Protein AF-A0A932ED54-F1 (afdb_monomer_lite)

Radius of gyration: 16.84 Å; chains: 1; bounding box: 48×30×51 Å

pLDDT: mean 94.55, std 5.47, range [58.25, 98.69]

Sequence (150 aa):
MELWQGGVIWGVIMYSIGCFLAGVYQSKKKNYLGFSYLFYPLGAFVWADAVIFGLFFTISSLVIYFLKNWNLFWAFYFIFQTIRTFGESIYWFNQQFSTVNRNPGKTQWPYFFFKDEYTVWFVYQIMWQCACIVSTILAIYFSFKWLSGL

Structure (mmCIF, N/CA/C/O backbone):
data_AF-A0A932ED54-F1
#
_entry.id   AF-A0A932ED54-F1
#
loop_
_atom_site.group_PDB
_atom_site.id
_atom_site.type_symbol
_atom_site.label_atom_id
_atom_site.label_alt_id
_atom_site.label_comp_id
_atom_site.label_asym_id
_atom_site.label_entity_id
_atom_site.label_seq_id
_atom_site.pdbx_PDB_ins_code
_atom_site.Cartn_x
_atom_site.Cartn_y
_atom_site.Cartn_z
_atom_site.occupancy
_atom_site.B_iso_or_equiv
_atom_site.auth_seq_id
_atom_site.auth_comp_id
_atom_site.auth_asym_id
_atom_site.auth_atom_id
_atom_site.pdbx_PDB_model_num
ATOM 1 N N . MET A 1 1 ? -12.465 -0.168 21.658 1.00 95.62 1 MET A N 1
ATOM 2 C CA . MET A 1 1 ? -11.501 -1.206 21.250 1.00 95.62 1 MET A CA 1
ATOM 3 C C . MET A 1 1 ? -10.976 -1.901 22.490 1.00 95.62 1 MET A C 1
ATOM 5 O O . MET A 1 1 ? -10.574 -1.213 23.422 1.00 95.62 1 MET A O 1
ATOM 9 N N . GLU A 1 2 ? -11.016 -3.226 22.505 1.00 96.88 2 GLU A N 1
ATOM 10 C CA . GLU A 1 2 ? -10.485 -4.064 23.585 1.00 96.88 2 GLU A CA 1
ATOM 11 C C . GLU A 1 2 ? -8.958 -4.211 23.487 1.00 96.88 2 GLU A C 1
ATOM 13 O O . GLU A 1 2 ? -8.364 -3.958 22.437 1.00 96.88 2 GLU A O 1
ATOM 18 N N . LEU A 1 3 ? -8.303 -4.628 24.575 1.00 97.19 3 LEU A N 1
ATOM 19 C CA . LEU A 1 3 ? -6.838 -4.732 24.630 1.00 97.19 3 LEU A CA 1
ATOM 20 C C . LEU A 1 3 ? -6.279 -5.671 23.550 1.00 97.19 3 LEU A C 1
ATOM 22 O O . LEU A 1 3 ? -5.322 -5.318 22.863 1.00 97.19 3 LEU A O 1
ATOM 26 N N . TRP A 1 4 ? -6.898 -6.840 23.359 1.00 97.94 4 TRP A N 1
ATOM 27 C CA . TRP A 1 4 ? -6.454 -7.810 22.355 1.00 97.94 4 TRP A CA 1
ATOM 28 C C . TRP A 1 4 ? -6.628 -7.280 20.924 1.00 97.94 4 TRP A C 1
ATOM 30 O O . TRP A 1 4 ? -5.761 -7.509 20.086 1.00 97.94 4 TRP A O 1
ATOM 40 N N . GLN A 1 5 ? -7.685 -6.502 20.654 1.00 98.25 5 GLN A N 1
ATOM 41 C CA . GLN A 1 5 ? -7.909 -5.845 19.359 1.00 98.25 5 GLN A CA 1
ATOM 42 C C . GLN A 1 5 ? -6.796 -4.833 19.063 1.00 98.25 5 GLN A C 1
ATOM 44 O O . GLN A 1 5 ? -6.243 -4.805 17.963 1.00 98.25 5 GLN A O 1
ATOM 49 N N . GLY A 1 6 ? -6.423 -4.037 20.071 1.00 98.19 6 GLY A N 1
ATOM 50 C CA . GLY A 1 6 ? -5.279 -3.131 19.984 1.00 98.19 6 GLY A CA 1
ATOM 51 C C . GLY A 1 6 ? -3.969 -3.879 19.730 1.00 98.19 6 GLY A C 1
ATOM 52 O O . GLY A 1 6 ? -3.178 -3.450 18.893 1.00 98.19 6 GLY A O 1
ATOM 53 N N . GLY A 1 7 ? -3.771 -5.023 20.392 1.00 98.44 7 GLY A N 1
ATOM 54 C CA . GLY A 1 7 ? -2.631 -5.913 20.164 1.00 98.44 7 GLY A CA 1
ATOM 55 C C . GLY A 1 7 ? -2.556 -6.441 18.729 1.00 98.44 7 GLY A C 1
ATOM 56 O O . GLY A 1 7 ? -1.483 -6.419 18.130 1.00 98.44 7 GLY A O 1
ATOM 57 N N . VAL A 1 8 ? -3.689 -6.840 18.139 1.00 98.25 8 VAL A N 1
ATOM 58 C CA . VAL A 1 8 ? -3.755 -7.274 16.731 1.00 98.25 8 VAL A CA 1
ATOM 59 C C . VAL A 1 8 ? -3.358 -6.142 15.786 1.00 98.25 8 VAL A C 1
ATOM 61 O O . VAL A 1 8 ? -2.511 -6.349 14.919 1.00 98.25 8 VAL A O 1
ATOM 64 N N . ILE A 1 9 ? -3.911 -4.936 15.963 1.00 98.44 9 ILE A N 1
ATOM 65 C CA . ILE A 1 9 ? -3.565 -3.789 15.107 1.00 98.44 9 ILE A CA 1
ATOM 66 C C . ILE A 1 9 ? -2.079 -3.441 15.239 1.00 98.44 9 ILE A C 1
ATOM 68 O O . ILE A 1 9 ? -1.423 -3.197 14.229 1.00 98.44 9 ILE A O 1
ATOM 72 N N . TRP A 1 10 ? -1.518 -3.484 16.449 1.00 98.38 10 TRP A N 1
ATOM 73 C CA . TRP A 1 10 ? -0.077 -3.318 16.649 1.00 98.38 10 TRP A CA 1
ATOM 74 C C . TRP A 1 10 ? 0.748 -4.378 15.924 1.00 98.38 10 TRP A C 1
ATOM 76 O O . TRP A 1 10 ? 1.740 -4.038 15.279 1.00 98.38 10 TRP A O 1
ATOM 86 N N . GLY A 1 11 ? 0.324 -5.641 15.972 1.00 98.44 11 GLY A N 1
ATOM 87 C CA . GLY A 1 11 ? 0.942 -6.714 15.196 1.00 98.44 11 GLY A CA 1
ATOM 88 C C . GLY A 1 11 ? 0.948 -6.405 13.698 1.00 98.44 11 GLY A C 1
ATOM 89 O O . GLY A 1 11 ? 1.988 -6.522 13.050 1.00 98.44 11 GLY A O 1
ATOM 90 N N . VAL A 1 12 ? -0.176 -5.923 13.160 1.00 98.38 12 VAL A N 1
ATOM 91 C CA . VAL A 1 12 ? -0.295 -5.521 11.749 1.00 98.38 12 VAL A CA 1
ATOM 92 C C . VAL A 1 12 ? 0.598 -4.326 11.422 1.00 98.38 12 VAL A C 1
ATOM 94 O O . VAL A 1 12 ? 1.253 -4.345 10.382 1.00 98.38 12 VAL A O 1
ATOM 97 N N . ILE A 1 13 ? 0.686 -3.319 12.296 1.00 98.69 13 ILE A N 1
ATOM 98 C CA . ILE A 1 13 ? 1.594 -2.171 12.127 1.00 98.69 13 ILE A CA 1
ATOM 99 C C . ILE A 1 13 ? 3.038 -2.663 12.017 1.00 98.69 13 ILE A C 1
ATOM 101 O O . ILE A 1 13 ? 3.720 -2.348 11.044 1.00 98.69 13 ILE A O 1
ATOM 105 N N . MET A 1 14 ? 3.498 -3.477 12.969 1.00 98.62 14 MET A N 1
ATOM 106 C CA . MET A 1 14 ? 4.878 -3.972 12.982 1.00 98.62 14 MET A CA 1
ATOM 107 C C . MET A 1 14 ? 5.185 -4.850 11.769 1.00 98.62 14 MET A C 1
ATOM 109 O O . MET A 1 14 ? 6.235 -4.705 11.141 1.00 98.62 14 MET A O 1
ATOM 113 N N . TYR A 1 15 ? 4.250 -5.721 11.396 1.00 98.56 15 TYR A N 1
ATOM 114 C CA . TYR A 1 15 ? 4.361 -6.554 10.204 1.00 98.56 15 TYR A CA 1
ATOM 115 C C . TYR A 1 15 ? 4.415 -5.717 8.913 1.00 98.56 15 TYR A C 1
ATOM 117 O O . TYR A 1 15 ? 5.237 -5.986 8.036 1.00 98.56 15 TYR A O 1
ATOM 125 N N . SER A 1 16 ? 3.623 -4.647 8.825 1.00 98.56 16 SER A N 1
ATOM 126 C CA . SER A 1 16 ? 3.597 -3.728 7.677 1.00 98.56 16 SER A CA 1
ATOM 127 C C . SER A 1 16 ? 4.858 -2.866 7.583 1.00 98.56 16 SER A C 1
ATOM 129 O O . SER A 1 16 ? 5.373 -2.653 6.485 1.00 98.56 16 SER A O 1
ATOM 131 N N . ILE A 1 17 ? 5.420 -2.440 8.719 1.00 98.69 17 ILE A N 1
ATOM 132 C CA . ILE A 1 17 ? 6.731 -1.777 8.771 1.00 98.69 17 ILE A CA 1
ATOM 133 C C . ILE A 1 17 ? 7.818 -2.739 8.284 1.00 98.69 17 ILE A C 1
ATOM 135 O O . ILE A 1 17 ? 8.641 -2.363 7.451 1.00 98.69 17 ILE A O 1
ATOM 139 N N . GLY A 1 18 ? 7.807 -3.992 8.750 1.00 98.44 18 GLY A N 1
ATOM 140 C CA . GLY A 1 18 ? 8.725 -5.030 8.273 1.00 98.44 18 GLY A CA 1
ATOM 141 C C . GLY A 1 18 ? 8.625 -5.243 6.760 1.00 98.44 18 GLY A C 1
ATOM 142 O O . GLY A 1 18 ? 9.649 -5.272 6.077 1.00 98.44 18 GLY A O 1
ATOM 143 N N . CYS A 1 19 ? 7.399 -5.300 6.232 1.00 98.44 19 CYS A N 1
ATOM 144 C CA . CYS A 1 19 ? 7.104 -5.365 4.799 1.00 98.44 19 CYS A CA 1
ATOM 145 C C . CYS A 1 19 ? 7.712 -4.179 4.037 1.00 98.44 19 CYS A C 1
ATOM 147 O O . CYS A 1 19 ? 8.468 -4.376 3.083 1.00 98.44 19 CYS A O 1
ATOM 149 N N . PHE A 1 20 ? 7.469 -2.954 4.509 1.00 98.56 20 PHE A N 1
ATOM 150 C CA . PHE A 1 20 ? 8.000 -1.734 3.905 1.00 98.56 20 PHE A CA 1
ATOM 151 C C . PHE A 1 20 ? 9.530 -1.722 3.875 1.00 98.56 20 PHE A C 1
ATOM 153 O O . PHE A 1 20 ? 10.136 -1.506 2.825 1.00 98.56 20 PHE A O 1
ATOM 160 N N . LEU A 1 21 ? 10.169 -1.982 5.018 1.00 98.44 21 LEU A N 1
ATOM 161 C CA . LEU A 1 21 ? 11.626 -1.950 5.139 1.00 98.44 21 LEU A CA 1
ATOM 162 C C . LEU A 1 21 ? 12.286 -3.032 4.278 1.00 98.44 21 LEU A C 1
ATOM 164 O O . LEU A 1 21 ? 13.264 -2.746 3.581 1.00 98.44 21 LEU A O 1
ATOM 168 N N . ALA A 1 22 ? 11.734 -4.249 4.268 1.00 98.19 22 ALA A N 1
ATOM 169 C CA . ALA A 1 22 ? 12.207 -5.331 3.410 1.00 98.19 22 ALA A CA 1
ATOM 170 C C . ALA A 1 22 ? 12.018 -4.996 1.920 1.00 98.19 22 ALA A C 1
ATOM 172 O O . ALA A 1 22 ? 12.947 -5.176 1.129 1.00 98.19 22 ALA A O 1
ATOM 173 N N . GLY A 1 23 ? 10.866 -4.430 1.547 1.00 97.81 23 GLY A N 1
ATOM 174 C CA . GLY A 1 23 ? 10.587 -3.940 0.197 1.00 97.81 23 GLY A CA 1
ATOM 175 C C . GLY A 1 23 ? 11.581 -2.875 -0.255 1.00 97.81 23 GLY A C 1
ATOM 176 O O . GLY A 1 23 ? 12.141 -2.975 -1.348 1.00 97.81 23 GLY A O 1
ATOM 177 N N . VAL A 1 24 ? 11.874 -1.886 0.597 1.00 97.94 24 VAL A N 1
ATOM 178 C CA . VAL A 1 24 ? 12.852 -0.828 0.302 1.00 97.94 24 VAL A CA 1
ATOM 179 C C . VAL A 1 24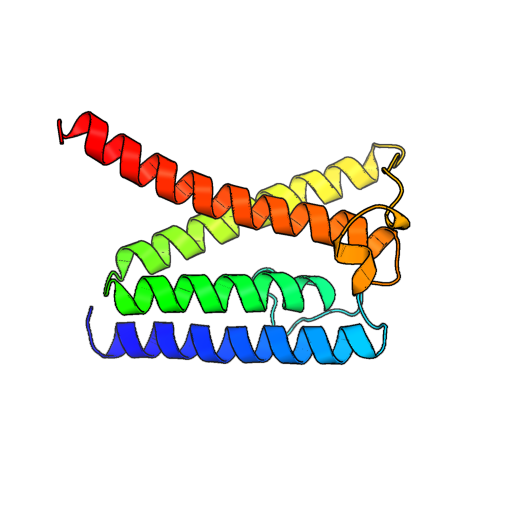 ? 14.249 -1.419 0.147 1.00 97.94 24 VAL A C 1
ATOM 181 O O . VAL A 1 24 ? 14.960 -1.072 -0.796 1.00 97.94 24 VAL A O 1
ATOM 184 N N . TYR A 1 25 ? 14.647 -2.324 1.042 1.00 97.94 25 TYR A N 1
ATOM 185 C CA . TYR A 1 25 ? 15.948 -2.989 0.990 1.00 97.94 25 TYR A CA 1
ATOM 186 C C . TYR A 1 25 ? 16.142 -3.772 -0.315 1.00 97.94 25 TYR A C 1
ATOM 188 O O . TYR A 1 25 ? 17.157 -3.602 -0.994 1.00 97.94 25 TYR A O 1
ATOM 196 N N . GLN A 1 26 ? 15.155 -4.577 -0.708 1.00 97.44 26 GLN A N 1
ATOM 197 C CA . GLN A 1 26 ? 15.219 -5.384 -1.930 1.00 97.44 26 GLN A CA 1
ATOM 198 C C . GLN A 1 26 ? 15.123 -4.521 -3.192 1.00 97.44 26 GLN A C 1
ATOM 200 O O . GLN A 1 26 ? 15.864 -4.737 -4.152 1.00 97.44 26 GLN A O 1
ATOM 205 N N . SER A 1 27 ? 14.310 -3.465 -3.162 1.00 94.88 27 SER A N 1
ATOM 206 C CA . SER A 1 27 ? 14.218 -2.494 -4.256 1.00 94.88 27 SER A CA 1
ATOM 207 C C . SER A 1 27 ? 15.528 -1.727 -4.458 1.00 94.88 27 SER A C 1
ATOM 209 O O . SER A 1 27 ? 15.959 -1.521 -5.590 1.00 94.88 27 SER A O 1
ATOM 211 N N . LYS A 1 28 ? 16.248 -1.370 -3.386 1.00 94.00 28 LYS A N 1
ATOM 212 C CA . LYS A 1 28 ? 17.588 -0.759 -3.502 1.00 94.00 28 LYS A CA 1
ATOM 213 C C . LYS A 1 28 ? 18.608 -1.688 -4.167 1.00 94.00 28 LYS A C 1
ATOM 215 O O . LYS A 1 28 ? 19.501 -1.206 -4.858 1.00 94.00 28 LYS A O 1
ATOM 220 N N . LYS A 1 29 ? 18.445 -3.008 -4.029 1.00 95.00 29 LYS A N 1
ATOM 221 C CA . LYS A 1 29 ? 19.225 -4.027 -4.754 1.00 95.00 29 LYS A CA 1
ATOM 222 C C . LYS A 1 29 ? 18.741 -4.273 -6.190 1.00 95.00 29 LYS A C 1
ATOM 224 O O . LYS A 1 29 ? 19.217 -5.204 -6.830 1.00 95.00 29 LYS A O 1
ATOM 229 N N . LYS A 1 30 ? 17.804 -3.463 -6.695 1.00 93.44 30 LYS A N 1
ATOM 230 C CA . LYS A 1 30 ? 17.132 -3.626 -7.996 1.00 93.44 30 LYS A CA 1
ATOM 231 C C . LYS A 1 30 ? 16.320 -4.923 -8.129 1.00 93.44 30 LYS A C 1
ATOM 233 O O . LYS A 1 30 ? 15.974 -5.321 -9.236 1.00 93.44 30 LYS A O 1
ATOM 238 N N . ASN A 1 31 ? 15.972 -5.568 -7.015 1.00 95.06 31 ASN A N 1
ATOM 239 C CA . ASN A 1 31 ? 15.134 -6.765 -6.989 1.00 95.06 31 ASN A CA 1
ATOM 240 C C . ASN A 1 31 ? 13.654 -6.386 -6.812 1.00 95.06 31 ASN A C 1
ATOM 242 O O . ASN A 1 31 ? 13.029 -6.766 -5.828 1.00 95.06 31 ASN A O 1
ATOM 246 N N . TYR A 1 32 ? 13.105 -5.580 -7.725 1.00 93.25 32 TYR A N 1
ATOM 247 C CA . TYR A 1 32 ? 11.739 -5.042 -7.608 1.00 93.25 32 TYR A CA 1
ATOM 248 C C . TYR A 1 32 ? 10.650 -6.104 -7.812 1.00 93.25 32 TYR A C 1
ATOM 250 O O . TYR A 1 32 ? 9.614 -6.070 -7.153 1.00 93.25 32 TYR A O 1
ATOM 258 N N . LEU A 1 33 ? 10.908 -7.035 -8.734 1.00 94.19 33 LEU A N 1
ATOM 259 C CA . LEU A 1 33 ? 9.965 -8.050 -9.212 1.00 94.19 33 LEU A CA 1
ATOM 260 C C . LEU A 1 33 ? 10.130 -9.407 -8.517 1.00 94.19 33 LEU A C 1
ATOM 262 O O . LEU A 1 33 ? 9.391 -10.341 -8.812 1.00 94.19 33 LEU A O 1
ATOM 266 N N . GLY A 1 34 ? 11.108 -9.543 -7.619 1.00 95.12 34 GLY A N 1
ATOM 267 C CA . GLY A 1 34 ? 11.271 -10.767 -6.845 1.00 95.12 34 GLY A CA 1
ATOM 268 C C . GLY A 1 34 ? 10.051 -11.015 -5.962 1.00 95.12 34 GLY A C 1
ATOM 269 O O . GLY A 1 34 ? 9.510 -10.077 -5.374 1.00 95.12 34 GLY A O 1
ATOM 270 N N . PHE A 1 35 ? 9.637 -12.277 -5.862 1.00 96.06 35 PHE A N 1
ATOM 271 C CA . PHE A 1 35 ? 8.476 -12.655 -5.066 1.00 96.06 35 PHE A CA 1
ATOM 272 C C . PHE A 1 35 ? 8.679 -12.363 -3.577 1.00 96.06 35 PHE A C 1
ATOM 274 O O . PHE A 1 35 ? 9.750 -12.605 -3.012 1.00 96.06 35 PHE A O 1
ATOM 281 N N . SER A 1 36 ? 7.616 -11.886 -2.938 1.00 95.38 36 SER A N 1
ATOM 282 C CA . SER A 1 36 ? 7.578 -11.502 -1.527 1.00 95.38 36 SER A CA 1
ATOM 283 C C . SER A 1 36 ? 6.571 -12.354 -0.745 1.00 95.38 36 SER A C 1
ATOM 285 O O . SER A 1 36 ? 5.756 -11.824 -0.002 1.00 95.38 36 SER A O 1
ATOM 287 N N . TYR A 1 37 ? 6.646 -13.689 -0.877 1.00 94.62 37 TYR A N 1
ATOM 288 C CA . TYR A 1 37 ? 5.700 -14.669 -0.296 1.00 94.62 37 TYR A CA 1
ATOM 289 C C . TYR A 1 37 ? 5.280 -14.383 1.148 1.00 94.62 37 TYR A C 1
ATOM 291 O O . TYR A 1 37 ? 4.111 -14.517 1.502 1.00 94.62 37 TYR A O 1
ATOM 299 N N . LEU A 1 38 ? 6.233 -13.941 1.973 1.00 95.56 38 LEU A N 1
ATOM 300 C CA . LEU A 1 38 ? 5.990 -13.613 3.372 1.00 95.56 38 LEU A CA 1
ATOM 301 C C . LEU A 1 38 ? 4.944 -12.505 3.564 1.00 95.56 38 LEU A C 1
ATOM 303 O O . LEU A 1 38 ? 4.342 -12.460 4.627 1.00 95.56 38 LEU A O 1
ATOM 307 N N . PHE A 1 39 ? 4.733 -11.632 2.577 1.00 96.81 39 PHE A N 1
ATOM 308 C CA . PHE A 1 39 ? 3.897 -10.428 2.636 1.00 96.81 39 PHE A CA 1
ATOM 309 C C . PHE A 1 39 ? 2.621 -10.506 1.784 1.00 96.81 39 PHE A C 1
ATOM 311 O O . PHE A 1 39 ? 1.895 -9.517 1.661 1.00 96.81 39 PHE A O 1
ATOM 318 N N . TYR A 1 40 ? 2.290 -11.691 1.264 1.00 95.31 40 TYR A N 1
ATOM 319 C CA . TYR A 1 40 ? 1.066 -11.929 0.490 1.00 95.31 40 TYR A CA 1
ATOM 320 C C . TYR A 1 40 ? -0.223 -11.533 1.231 1.00 95.31 40 TYR A C 1
ATOM 322 O O . TYR A 1 40 ? -1.108 -10.968 0.590 1.00 95.31 40 TYR A O 1
ATOM 330 N N . PRO A 1 41 ? -0.354 -11.721 2.563 1.00 94.94 41 PRO A N 1
ATOM 331 C CA . PRO A 1 41 ? -1.529 -11.246 3.300 1.00 94.94 41 PRO A CA 1
ATOM 332 C C . PRO A 1 41 ? -1.779 -9.730 3.213 1.00 94.94 41 PRO A C 1
ATOM 334 O O . PRO A 1 41 ? -2.916 -9.297 3.402 1.00 94.94 41 PRO A O 1
ATOM 337 N N . LEU A 1 42 ? -0.752 -8.926 2.906 1.00 95.69 42 LEU A N 1
ATOM 338 C CA . LEU A 1 42 ? -0.867 -7.481 2.650 1.00 95.69 42 LEU A CA 1
ATOM 339 C C . LEU A 1 42 ? -1.105 -7.157 1.167 1.00 95.69 42 LEU A C 1
ATOM 341 O O . LEU A 1 42 ? -0.995 -6.002 0.766 1.00 95.69 42 LEU A O 1
ATOM 345 N N . GLY A 1 43 ? -1.380 -8.164 0.335 1.00 94.62 43 GLY A N 1
ATOM 346 C CA . GLY A 1 43 ? -1.535 -8.017 -1.111 1.00 94.62 43 GLY A CA 1
ATOM 347 C C . GLY A 1 43 ? -0.229 -7.734 -1.855 1.00 94.62 43 GLY A C 1
ATOM 348 O O . GLY A 1 43 ? -0.282 -7.341 -3.021 1.00 94.62 43 GLY A O 1
ATOM 349 N N . ALA A 1 44 ? 0.926 -7.904 -1.200 1.00 96.69 44 ALA A N 1
ATOM 350 C CA . ALA A 1 44 ? 2.232 -7.695 -1.806 1.00 96.69 44 ALA A CA 1
ATOM 351 C C . ALA A 1 44 ? 2.759 -8.999 -2.408 1.00 96.69 44 ALA A C 1
ATOM 353 O O . ALA A 1 44 ? 3.152 -9.890 -1.660 1.00 96.69 44 ALA A O 1
ATOM 354 N N . PHE A 1 45 ? 2.777 -9.105 -3.740 1.00 95.44 45 PHE A N 1
ATOM 355 C CA . PHE A 1 45 ? 3.264 -10.303 -4.434 1.00 95.44 45 PHE A CA 1
ATOM 356 C C . PHE A 1 45 ? 4.728 -10.187 -4.847 1.00 95.44 45 PHE A C 1
ATOM 358 O O . PHE A 1 45 ? 5.448 -11.191 -4.871 1.00 95.44 45 PHE A O 1
ATOM 365 N N . VAL A 1 46 ? 5.172 -8.960 -5.132 1.00 96.62 46 VAL A N 1
ATOM 366 C CA . VAL A 1 46 ? 6.569 -8.623 -5.429 1.00 96.62 46 VAL A CA 1
ATOM 367 C C . VAL A 1 46 ? 7.126 -7.579 -4.457 1.00 96.62 46 VAL A C 1
ATOM 369 O O . VAL A 1 46 ? 6.399 -6.972 -3.666 1.00 96.62 46 VAL A O 1
ATOM 372 N N . TRP A 1 47 ? 8.441 -7.358 -4.472 1.00 97.75 47 TRP A N 1
ATOM 373 C CA . TRP A 1 47 ? 9.092 -6.422 -3.546 1.00 97.75 47 TRP A CA 1
ATOM 374 C C . TRP A 1 47 ? 8.699 -4.956 -3.741 1.00 97.75 47 TRP A C 1
ATOM 376 O O . TRP A 1 47 ? 8.680 -4.213 -2.762 1.00 97.75 47 TRP A O 1
ATOM 386 N N . ALA A 1 48 ? 8.364 -4.524 -4.958 1.00 96.81 48 ALA A N 1
ATOM 387 C CA . ALA A 1 48 ? 7.852 -3.169 -5.164 1.00 96.81 48 ALA A CA 1
ATOM 388 C C . ALA A 1 48 ? 6.467 -2.974 -4.520 1.00 96.81 48 ALA A C 1
ATOM 390 O O . ALA A 1 48 ? 6.228 -1.929 -3.912 1.00 96.81 48 ALA A O 1
ATOM 391 N N . ASP A 1 49 ? 5.596 -3.992 -4.560 1.00 97.19 49 ASP A N 1
ATOM 392 C CA . ASP A 1 49 ? 4.313 -3.963 -3.847 1.00 97.19 49 ASP A CA 1
ATOM 393 C C . ASP A 1 49 ? 4.534 -3.792 -2.344 1.00 97.19 49 ASP A C 1
ATOM 395 O O . ASP A 1 49 ? 3.846 -3.008 -1.697 1.00 97.19 49 ASP A O 1
ATOM 399 N N . ALA A 1 50 ? 5.531 -4.494 -1.791 1.00 97.75 50 ALA A N 1
ATOM 400 C CA . ALA A 1 50 ? 5.859 -4.441 -0.369 1.00 97.75 50 ALA A CA 1
ATOM 401 C C . ALA A 1 50 ? 6.223 -3.019 0.096 1.00 97.75 50 ALA A C 1
ATOM 403 O O . ALA A 1 50 ? 5.874 -2.622 1.208 1.00 97.75 50 ALA A O 1
ATOM 404 N N . VAL A 1 51 ? 6.856 -2.213 -0.766 1.00 98.00 51 VAL A N 1
ATOM 405 C CA . VAL A 1 51 ? 7.122 -0.793 -0.480 1.00 98.00 51 VAL A CA 1
ATOM 406 C C . VAL A 1 51 ? 5.815 -0.008 -0.372 1.00 98.00 51 VAL A C 1
ATOM 408 O O . VAL A 1 51 ? 5.609 0.735 0.584 1.00 98.00 51 VAL A O 1
ATOM 411 N N . ILE A 1 52 ? 4.914 -0.152 -1.340 1.00 98.06 52 ILE A N 1
ATOM 412 C CA . ILE A 1 52 ? 3.703 0.674 -1.372 1.00 98.06 52 ILE A CA 1
ATOM 413 C C . ILE A 1 52 ? 2.689 0.200 -0.328 1.00 98.06 52 ILE A C 1
ATOM 415 O O . ILE A 1 52 ? 2.240 0.997 0.496 1.00 98.06 52 ILE A O 1
ATOM 419 N N . PHE A 1 53 ? 2.364 -1.093 -0.304 1.00 98.00 53 PHE A N 1
ATOM 420 C CA . PHE A 1 53 ? 1.383 -1.643 0.629 1.00 98.00 53 PHE A CA 1
ATOM 421 C C . PHE A 1 53 ? 1.894 -1.691 2.066 1.00 98.00 53 PHE A C 1
ATOM 423 O O . PHE A 1 53 ? 1.114 -1.429 2.976 1.00 98.00 53 PHE A O 1
ATOM 430 N N . GLY A 1 54 ? 3.189 -1.933 2.296 1.00 98.12 54 GLY A N 1
ATOM 431 C CA . GLY A 1 54 ? 3.764 -1.857 3.640 1.00 98.12 54 GLY A CA 1
ATOM 432 C C . GLY A 1 54 ? 3.607 -0.462 4.249 1.00 98.12 54 GLY A C 1
ATOM 433 O O . GLY A 1 54 ? 3.143 -0.324 5.384 1.00 98.12 54 GLY A O 1
ATOM 434 N N . LEU A 1 55 ? 3.905 0.592 3.479 1.00 98.38 55 LEU A N 1
ATOM 435 C CA . LEU A 1 55 ? 3.696 1.972 3.924 1.00 98.38 55 LEU A CA 1
ATOM 436 C C . LEU A 1 55 ? 2.206 2.284 4.120 1.00 98.38 55 LEU A C 1
ATOM 438 O O . LEU A 1 55 ? 1.823 2.844 5.148 1.00 98.38 55 LEU A O 1
ATOM 442 N N . PHE A 1 56 ? 1.368 1.889 3.160 1.00 98.50 56 PHE A N 1
ATOM 443 C CA . PHE A 1 56 ? -0.074 2.120 3.198 1.00 98.50 56 PHE A CA 1
ATOM 444 C C . PHE A 1 56 ? -0.728 1.485 4.432 1.00 98.50 56 PHE A C 1
ATOM 446 O O . PHE A 1 56 ? -1.357 2.190 5.220 1.00 98.50 56 PHE A O 1
ATOM 453 N N . PHE A 1 57 ? -0.511 0.188 4.668 1.00 98.38 57 PHE A N 1
ATOM 454 C CA . PHE A 1 57 ? -1.050 -0.500 5.841 1.00 98.38 57 PHE A CA 1
ATOM 455 C C . PHE A 1 57 ? -0.499 0.052 7.152 1.00 98.38 57 PHE A C 1
ATOM 457 O O . PHE A 1 57 ? -1.247 0.110 8.126 1.00 98.38 57 PHE A O 1
ATOM 464 N N . THR A 1 58 ? 0.764 0.490 7.192 1.00 98.69 58 THR A N 1
ATOM 465 C CA . THR A 1 58 ? 1.334 1.128 8.388 1.00 98.69 58 THR A CA 1
ATOM 466 C C . THR A 1 58 ? 0.556 2.393 8.744 1.00 98.69 58 THR A C 1
ATOM 468 O O . THR A 1 58 ? 0.069 2.524 9.866 1.00 98.69 58 THR A O 1
ATOM 471 N N . ILE A 1 59 ? 0.390 3.307 7.782 1.00 98.56 59 ILE A N 1
ATOM 472 C CA . ILE A 1 59 ? -0.301 4.585 8.001 1.00 98.56 59 ILE A CA 1
ATOM 473 C C . ILE A 1 59 ? -1.771 4.345 8.350 1.00 98.56 59 ILE A C 1
ATOM 475 O O . ILE A 1 59 ? -2.263 4.874 9.347 1.00 98.56 59 ILE A O 1
ATOM 479 N N . SER A 1 60 ? -2.475 3.522 7.573 1.00 98.06 60 SER A N 1
ATOM 480 C CA . SER A 1 60 ? -3.896 3.255 7.802 1.00 98.06 60 SER A CA 1
ATOM 481 C C . SER A 1 60 ? -4.144 2.564 9.140 1.00 98.06 60 SER A C 1
ATOM 483 O O . SER A 1 60 ? -5.040 2.973 9.876 1.00 98.06 60 SER A O 1
ATOM 485 N N . SER A 1 61 ? -3.323 1.577 9.509 1.00 98.25 61 SER A N 1
ATOM 486 C CA . SER A 1 61 ? -3.459 0.884 10.796 1.00 98.25 61 SER A CA 1
ATOM 487 C C . SER A 1 61 ? -3.161 1.809 11.977 1.00 98.25 61 SER A C 1
ATOM 489 O O . SER A 1 61 ? -3.865 1.738 12.982 1.00 98.25 61 SER A O 1
ATOM 491 N N . LEU A 1 62 ? -2.190 2.725 11.852 1.00 98.56 62 LEU A N 1
ATOM 492 C CA . LEU A 1 62 ? -1.944 3.767 12.857 1.00 98.56 62 LEU A CA 1
ATOM 493 C C . LEU A 1 62 ? -3.166 4.674 13.033 1.00 98.56 62 LEU A C 1
ATOM 495 O O . LEU A 1 62 ? -3.617 4.879 14.159 1.00 98.56 62 LEU A O 1
ATOM 499 N N . VAL A 1 63 ? -3.743 5.176 11.936 1.00 98.06 63 VAL A N 1
ATOM 500 C CA . VAL A 1 63 ? -4.962 6.004 11.983 1.00 98.06 63 VAL A CA 1
ATOM 501 C C . VAL A 1 63 ? -6.098 5.253 12.680 1.00 98.06 63 VAL A C 1
ATOM 503 O O . VAL A 1 63 ? -6.725 5.787 13.593 1.00 98.06 63 VAL A O 1
ATOM 506 N N . ILE A 1 64 ? -6.333 3.994 12.307 1.00 98.12 64 ILE A N 1
ATOM 507 C CA . ILE A 1 64 ? -7.388 3.167 12.903 1.00 98.12 64 ILE A CA 1
ATOM 508 C C . ILE A 1 64 ? -7.148 2.930 14.400 1.00 98.12 64 ILE A C 1
ATOM 510 O O . ILE A 1 64 ? -8.088 3.022 15.197 1.00 98.12 64 ILE A O 1
ATOM 514 N N . TYR A 1 65 ? -5.898 2.675 14.795 1.00 98.19 65 TYR A N 1
ATOM 515 C CA . TYR A 1 65 ? -5.511 2.511 16.193 1.00 98.19 65 TYR A CA 1
ATOM 516 C C . TYR A 1 65 ? -5.837 3.762 17.021 1.00 98.19 65 TYR A C 1
ATOM 518 O O . TYR A 1 65 ? -6.466 3.654 18.077 1.00 98.19 65 TYR A O 1
ATOM 526 N N . PHE A 1 66 ? -5.486 4.954 16.523 1.00 98.19 66 PHE A N 1
ATOM 527 C CA . PHE A 1 66 ? -5.778 6.222 17.205 1.00 98.19 66 PHE A CA 1
ATOM 528 C C . PHE A 1 66 ? -7.276 6.529 17.280 1.00 98.19 66 PHE A C 1
ATOM 530 O O . PHE A 1 66 ? -7.744 7.032 18.301 1.00 98.19 66 PHE A O 1
ATOM 537 N N . LEU A 1 67 ? -8.044 6.165 16.251 1.00 97.38 67 LEU A N 1
ATOM 538 C CA . LEU A 1 67 ? -9.507 6.269 16.259 1.00 97.38 67 LEU A CA 1
ATOM 539 C C . LEU A 1 67 ? -10.182 5.233 17.174 1.00 97.38 67 LEU A C 1
ATOM 541 O O . LEU A 1 67 ? -11.385 5.327 17.415 1.00 97.38 67 LEU A O 1
ATOM 545 N N . LYS A 1 68 ? -9.435 4.239 17.678 1.00 97.75 68 LYS A N 1
ATOM 546 C CA . LYS A 1 68 ? -9.927 3.146 18.535 1.00 97.75 68 LYS A CA 1
ATOM 547 C C . LYS A 1 68 ? -11.143 2.415 17.943 1.00 97.75 68 LYS A C 1
ATOM 549 O O . LYS A 1 68 ? -12.000 1.929 18.691 1.00 97.75 68 LYS A O 1
ATOM 554 N N . ASN A 1 69 ? -11.213 2.318 16.613 1.00 96.62 69 ASN A N 1
ATOM 555 C CA . ASN A 1 69 ? -12.357 1.764 15.891 1.00 96.62 69 ASN A CA 1
ATOM 556 C C . ASN A 1 69 ? -12.008 0.417 15.240 1.00 96.62 69 ASN A C 1
ATOM 558 O O . ASN A 1 69 ? -11.473 0.353 14.137 1.00 96.62 69 ASN A O 1
ATOM 562 N N . TRP A 1 70 ? -12.350 -0.670 15.929 1.00 97.50 70 TRP A N 1
ATOM 563 C CA . TRP A 1 70 ? -12.085 -2.036 15.469 1.00 97.50 70 TRP A CA 1
ATOM 564 C C . TRP A 1 70 ? -12.852 -2.412 14.193 1.00 97.50 70 TRP A C 1
ATOM 566 O O . TRP A 1 70 ? -12.329 -3.110 13.332 1.00 97.50 70 TRP A O 1
ATOM 576 N N . ASN A 1 71 ? -14.075 -1.914 14.024 1.00 96.88 71 ASN A N 1
ATOM 577 C CA . ASN A 1 71 ? -14.861 -2.214 12.828 1.00 96.88 71 ASN A CA 1
ATOM 578 C C . ASN A 1 71 ? -14.271 -1.529 11.590 1.00 96.88 71 ASN A C 1
ATOM 580 O O . ASN A 1 71 ? -14.279 -2.108 10.506 1.00 96.88 71 ASN A O 1
ATOM 584 N N . LEU A 1 72 ? -13.694 -0.334 11.761 1.00 96.94 72 LEU A N 1
ATOM 585 C CA . LEU A 1 72 ? -12.976 0.355 10.691 1.00 96.94 72 LEU A CA 1
ATOM 586 C C . LEU A 1 72 ? -11.748 -0.439 10.223 1.00 96.94 72 LEU A C 1
ATOM 588 O O . LEU A 1 72 ? -11.459 -0.432 9.031 1.00 96.94 72 LEU A O 1
ATOM 592 N N . PHE A 1 73 ? -11.069 -1.161 11.123 1.00 97.94 73 PHE A N 1
ATOM 593 C CA . PHE A 1 73 ? -9.970 -2.059 10.754 1.00 97.94 73 PHE A CA 1
ATOM 594 C C . PHE A 1 73 ? -10.427 -3.142 9.771 1.00 97.94 73 PHE A C 1
ATOM 596 O O . PHE A 1 73 ? -9.839 -3.294 8.700 1.00 97.94 73 PHE A O 1
ATOM 603 N N . TRP A 1 74 ? -11.509 -3.854 10.094 1.00 97.44 74 TRP A N 1
ATOM 604 C CA . TRP A 1 74 ? -12.038 -4.902 9.219 1.00 97.44 74 TRP A CA 1
ATOM 605 C C . TRP A 1 74 ? -12.616 -4.353 7.922 1.00 97.44 74 TRP A C 1
ATOM 607 O O . TRP A 1 74 ? -12.354 -4.915 6.861 1.00 97.44 74 TRP A O 1
ATOM 617 N N . ALA A 1 75 ? -13.350 -3.240 7.984 1.00 97.31 75 ALA A N 1
ATOM 618 C CA . ALA A 1 75 ? -13.859 -2.576 6.790 1.00 97.31 75 ALA A CA 1
ATOM 619 C C . ALA A 1 75 ? -12.710 -2.200 5.844 1.00 97.31 75 ALA A C 1
ATOM 621 O O . ALA A 1 75 ? -12.757 -2.524 4.660 1.00 97.31 75 ALA A O 1
ATOM 622 N N . PHE A 1 76 ? -11.644 -1.598 6.379 1.00 98.12 76 PHE A N 1
ATOM 623 C CA . PHE A 1 76 ? -10.440 -1.287 5.616 1.00 98.12 76 PHE A CA 1
ATOM 624 C C . PHE A 1 76 ? -9.812 -2.543 5.006 1.00 98.12 76 PHE A C 1
ATOM 626 O O . PHE A 1 76 ? -9.548 -2.563 3.806 1.00 98.12 76 PHE A O 1
ATOM 633 N N . TYR A 1 77 ? -9.618 -3.602 5.798 1.00 97.81 77 TYR A N 1
ATOM 634 C CA . TYR A 1 77 ? -9.004 -4.844 5.329 1.00 97.81 77 TYR A CA 1
ATOM 635 C C . TYR A 1 77 ? -9.810 -5.505 4.201 1.00 97.81 77 TYR A C 1
ATOM 637 O O . TYR A 1 77 ? -9.244 -5.853 3.168 1.00 97.81 77 TYR A O 1
ATOM 645 N N . PHE A 1 78 ? -11.130 -5.640 4.343 1.00 98.06 78 PHE A N 1
ATOM 646 C CA . PHE A 1 78 ? -11.960 -6.281 3.318 1.00 98.06 78 PHE A CA 1
ATOM 647 C C . PHE A 1 78 ? -12.109 -5.433 2.053 1.00 98.06 78 PHE A C 1
ATOM 649 O O . PHE A 1 78 ? -12.053 -5.980 0.948 1.00 98.06 78 PHE A O 1
ATOM 656 N N . ILE A 1 79 ? -12.242 -4.108 2.184 1.00 98.25 79 ILE A N 1
ATOM 657 C CA . ILE A 1 79 ? -12.250 -3.198 1.028 1.00 98.25 79 ILE A CA 1
ATOM 658 C C . ILE A 1 79 ? -10.905 -3.278 0.300 1.00 98.25 79 ILE A C 1
ATOM 660 O O . ILE A 1 79 ? -10.887 -3.402 -0.925 1.00 98.25 79 ILE A O 1
ATOM 664 N N . PHE A 1 80 ? -9.792 -3.283 1.042 1.00 98.12 80 PHE A N 1
ATOM 665 C CA . PHE A 1 80 ? -8.460 -3.490 0.481 1.00 98.12 80 PHE A CA 1
ATOM 666 C C . PHE A 1 80 ? -8.390 -4.796 -0.314 1.00 98.12 80 PHE A C 1
ATOM 668 O O . PHE A 1 80 ? -8.061 -4.759 -1.498 1.00 98.12 80 PHE A O 1
ATOM 675 N N . GLN A 1 81 ? -8.735 -5.935 0.299 1.00 97.31 81 GLN A N 1
ATOM 676 C CA . GLN A 1 81 ? -8.636 -7.241 -0.363 1.00 97.31 81 GLN A CA 1
ATOM 677 C C . GLN A 1 81 ? -9.518 -7.315 -1.610 1.00 97.31 81 GLN A C 1
ATOM 679 O O . GLN A 1 81 ? -9.091 -7.848 -2.634 1.00 97.31 81 GLN A O 1
ATOM 684 N N . THR A 1 82 ? -10.715 -6.726 -1.555 1.00 97.69 82 THR A N 1
ATOM 685 C CA . THR A 1 82 ? -11.637 -6.667 -2.695 1.00 97.69 82 THR A CA 1
ATOM 686 C C . THR A 1 82 ? -11.031 -5.875 -3.848 1.00 97.69 82 THR A C 1
ATOM 688 O O . THR A 1 82 ? -10.897 -6.405 -4.949 1.00 97.69 82 THR A O 1
ATOM 691 N N . ILE A 1 83 ? -10.607 -4.630 -3.604 1.00 97.25 83 ILE A N 1
ATOM 692 C CA . ILE A 1 83 ? -10.044 -3.759 -4.647 1.00 97.25 83 ILE A CA 1
ATOM 693 C C . ILE A 1 83 ? -8.742 -4.346 -5.202 1.00 97.25 83 ILE A C 1
ATOM 695 O O . ILE A 1 83 ? -8.545 -4.359 -6.418 1.00 97.25 83 ILE A O 1
ATOM 699 N N . ARG A 1 84 ? -7.872 -4.874 -4.333 1.00 96.06 84 ARG A N 1
ATOM 700 C CA . ARG A 1 84 ? -6.603 -5.505 -4.717 1.00 96.06 84 ARG A CA 1
ATOM 701 C C . ARG A 1 84 ? -6.835 -6.708 -5.625 1.00 96.06 84 ARG A C 1
ATOM 703 O O . ARG A 1 84 ? -6.289 -6.753 -6.724 1.00 96.06 84 ARG A O 1
ATOM 710 N N . THR A 1 85 ? -7.652 -7.660 -5.180 1.00 95.06 85 THR A N 1
ATOM 711 C CA . THR A 1 85 ? -7.900 -8.917 -5.904 1.00 95.06 85 THR A CA 1
ATOM 712 C C . THR A 1 85 ? -8.632 -8.664 -7.216 1.00 95.06 85 THR A C 1
ATOM 714 O O . THR A 1 85 ? -8.293 -9.254 -8.243 1.00 95.06 85 THR A O 1
ATOM 717 N N . PHE A 1 86 ? -9.599 -7.745 -7.215 1.00 96.00 86 PHE A N 1
ATOM 718 C CA . PHE A 1 86 ? -10.307 -7.349 -8.428 1.00 96.00 86 PHE A CA 1
ATOM 719 C C . PHE A 1 86 ? -9.371 -6.666 -9.432 1.00 96.00 86 PHE A C 1
ATOM 721 O O . PHE A 1 86 ? -9.360 -7.020 -10.610 1.00 96.00 86 PHE A O 1
ATOM 728 N N . GLY A 1 87 ? -8.527 -5.744 -8.960 1.00 93.50 87 GLY A N 1
ATOM 729 C CA . GLY A 1 87 ? -7.533 -5.071 -9.789 1.00 93.50 87 GLY A CA 1
ATOM 730 C C . GLY A 1 87 ? -6.506 -6.028 -10.399 1.00 93.50 87 GLY A C 1
ATOM 731 O O . GLY A 1 87 ? -6.194 -5.895 -11.579 1.00 93.50 87 GLY A O 1
ATOM 732 N N . GLU A 1 88 ? -6.023 -7.018 -9.640 1.00 92.25 88 GLU A N 1
ATOM 733 C CA . GLU A 1 88 ? -5.170 -8.090 -10.184 1.00 92.25 88 GLU A CA 1
ATOM 734 C C . GLU A 1 88 ? -5.896 -8.929 -11.223 1.00 92.25 88 GLU A C 1
ATOM 736 O O . GLU A 1 88 ? -5.349 -9.189 -12.288 1.00 92.25 88 GLU A O 1
ATOM 741 N N . SER A 1 89 ? -7.132 -9.334 -10.941 1.00 93.94 89 SER A N 1
ATOM 742 C CA . SER A 1 89 ? -7.906 -10.170 -11.861 1.00 93.94 89 SER A CA 1
ATOM 743 C C . SER A 1 89 ? -8.081 -9.477 -13.214 1.00 93.94 89 SER A C 1
ATOM 745 O O . SER A 1 89 ? -7.854 -10.087 -14.257 1.00 93.94 89 SER A O 1
ATOM 747 N N . ILE A 1 90 ? -8.400 -8.176 -13.203 1.00 91.38 90 ILE A N 1
ATOM 748 C CA . ILE A 1 90 ? -8.480 -7.352 -14.417 1.00 91.38 90 ILE A CA 1
ATOM 749 C C . ILE A 1 90 ? -7.115 -7.229 -15.097 1.00 91.38 90 ILE A C 1
ATOM 751 O O . ILE A 1 90 ? -7.034 -7.317 -16.321 1.00 91.38 90 ILE A O 1
ATOM 755 N N . TYR A 1 91 ? -6.049 -7.002 -14.328 1.00 89.62 91 TYR A N 1
ATOM 756 C CA . TYR A 1 91 ? -4.696 -6.887 -14.866 1.00 89.62 91 TYR A CA 1
ATOM 757 C C . TYR A 1 91 ? -4.278 -8.163 -15.613 1.00 89.62 91 TYR A C 1
ATOM 759 O O . TYR A 1 91 ? -3.915 -8.085 -16.788 1.00 89.62 91 TYR A O 1
ATOM 767 N N . TRP A 1 92 ? -4.406 -9.328 -14.972 1.00 89.50 92 TRP A N 1
ATOM 768 C CA . TRP A 1 92 ? -4.064 -10.624 -15.559 1.00 89.50 92 TRP A CA 1
ATOM 769 C C . TRP A 1 92 ? -4.924 -10.948 -16.774 1.00 89.50 92 TRP A C 1
ATOM 771 O O . TRP A 1 92 ? -4.398 -11.393 -17.791 1.00 89.50 92 TRP A O 1
ATOM 781 N N . PHE A 1 93 ? -6.225 -10.661 -16.704 1.00 91.62 93 PHE A N 1
ATOM 782 C CA . PHE A 1 93 ? -7.122 -10.818 -17.843 1.00 91.62 93 PHE A CA 1
ATOM 783 C C . PHE A 1 93 ? -6.671 -9.954 -19.030 1.00 91.62 93 PHE A C 1
ATOM 785 O O . PHE A 1 93 ? -6.460 -10.458 -20.129 1.00 91.62 93 PHE A O 1
ATOM 792 N N . ASN A 1 94 ? -6.433 -8.658 -18.815 1.00 88.62 94 ASN A N 1
ATOM 793 C CA . ASN A 1 94 ? -6.007 -7.753 -19.884 1.00 88.62 94 ASN A CA 1
ATOM 794 C C . ASN A 1 94 ? -4.639 -8.118 -20.467 1.00 88.62 94 ASN A C 1
ATOM 796 O O . ASN A 1 94 ? -4.415 -7.914 -21.659 1.00 88.62 94 ASN A O 1
ATOM 800 N N . GLN A 1 95 ? -3.736 -8.681 -19.662 1.00 86.50 95 GLN A N 1
ATOM 801 C CA . GLN A 1 95 ? -2.430 -9.138 -20.133 1.00 86.50 95 GLN A CA 1
ATOM 802 C C . GLN A 1 95 ? -2.537 -10.277 -21.162 1.00 86.50 95 GLN A C 1
ATOM 804 O O . GLN A 1 95 ? -1.642 -10.421 -21.991 1.00 86.50 95 GLN A O 1
ATOM 809 N N . GLN A 1 96 ? -3.625 -11.056 -21.149 1.00 89.25 96 GLN A N 1
ATOM 810 C CA . GLN A 1 96 ? -3.860 -12.125 -22.126 1.00 89.25 96 GLN A CA 1
ATOM 811 C C . GLN A 1 96 ? -4.377 -11.614 -23.477 1.00 89.25 96 GLN A C 1
ATOM 813 O O . GLN A 1 96 ? -4.142 -12.262 -24.495 1.00 89.25 96 GLN A O 1
ATOM 818 N N . PHE A 1 97 ? -5.076 -10.473 -23.502 1.00 88.38 97 PHE A N 1
ATOM 819 C CA . PHE A 1 97 ? -5.851 -10.042 -24.676 1.00 88.38 97 PHE A CA 1
ATOM 820 C C . PHE A 1 97 ? -5.445 -8.685 -25.261 1.00 88.38 97 PHE A C 1
ATOM 822 O O . PHE A 1 97 ? -5.880 -8.351 -26.361 1.00 88.38 97 PHE A O 1
ATOM 829 N N . SER A 1 98 ? -4.632 -7.890 -24.562 1.00 80.56 98 SER A N 1
ATOM 830 C CA . SER A 1 98 ? -4.298 -6.525 -24.978 1.00 80.56 98 SER A CA 1
ATOM 831 C C . SER A 1 98 ? -2.822 -6.362 -25.329 1.00 80.56 98 SER A C 1
ATOM 833 O O . SER A 1 98 ? -1.932 -6.754 -24.572 1.00 80.56 98 SER A O 1
ATOM 835 N N . THR A 1 99 ? -2.547 -5.702 -26.458 1.00 81.56 99 THR A N 1
ATOM 836 C CA . THR A 1 99 ? -1.214 -5.163 -26.735 1.00 81.56 99 THR A CA 1
ATOM 837 C C . THR A 1 99 ? -0.934 -4.032 -25.757 1.00 81.56 99 THR A C 1
ATOM 839 O O . THR A 1 99 ? -1.575 -2.981 -25.781 1.00 81.56 99 THR A O 1
ATOM 842 N N . VAL A 1 100 ? 0.041 -4.257 -24.889 1.00 75.81 100 VAL A N 1
ATOM 843 C CA . VAL A 1 100 ? 0.430 -3.329 -23.834 1.00 75.81 100 VAL A CA 1
ATOM 844 C C . VAL A 1 100 ? 0.977 -2.029 -24.438 1.00 75.81 100 VAL A C 1
ATOM 846 O O . VAL A 1 100 ? 2.120 -1.980 -24.884 1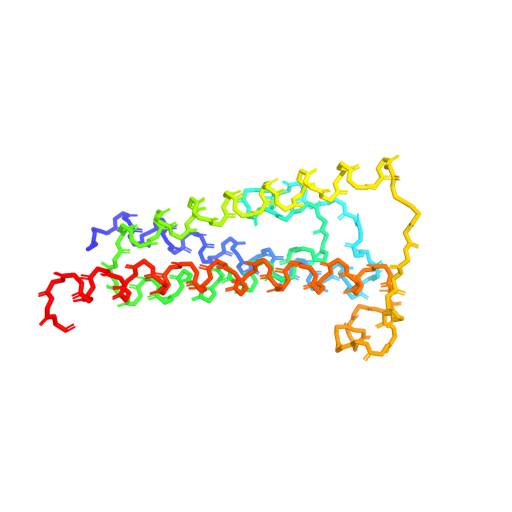.00 75.81 100 VAL A O 1
ATOM 849 N N . ASN A 1 101 ? 0.179 -0.960 -24.407 1.00 78.50 101 ASN A N 1
ATOM 850 C CA . ASN A 1 101 ? 0.622 0.403 -24.700 1.00 78.50 101 ASN A CA 1
ATOM 851 C C . ASN A 1 101 ? 0.662 1.209 -23.393 1.00 78.50 101 ASN A C 1
ATOM 853 O O . ASN A 1 101 ? -0.372 1.434 -22.765 1.00 78.50 101 ASN A O 1
ATOM 857 N N . ARG A 1 102 ? 1.862 1.594 -22.947 1.00 78.38 102 ARG A N 1
ATOM 858 C CA . ARG A 1 102 ? 2.080 2.271 -21.660 1.00 78.38 102 ARG A CA 1
ATOM 859 C C . ARG A 1 102 ? 2.641 3.666 -21.882 1.00 78.38 102 ARG A C 1
ATOM 861 O O . ARG A 1 102 ? 3.516 3.864 -22.719 1.00 78.38 102 ARG A O 1
ATOM 868 N N . ASN A 1 103 ? 2.205 4.605 -21.044 1.00 81.00 103 ASN A N 1
ATOM 869 C CA . ASN A 1 103 ? 2.898 5.881 -20.902 1.00 81.00 103 ASN A CA 1
ATOM 870 C C . ASN A 1 103 ? 4.351 5.637 -20.455 1.00 81.00 103 ASN A C 1
ATOM 872 O O . ASN A 1 103 ? 4.591 4.716 -19.666 1.00 81.00 103 ASN A O 1
ATOM 876 N N . PRO A 1 104 ? 5.314 6.457 -20.907 1.00 84.12 104 PRO A N 1
ATOM 877 C CA . PRO A 1 104 ? 6.718 6.272 -20.567 1.00 84.12 104 PRO A CA 1
ATOM 878 C C . PRO A 1 104 ? 6.923 6.346 -19.048 1.00 84.12 104 PRO A C 1
ATOM 880 O O . PRO A 1 104 ? 6.683 7.377 -18.422 1.00 84.12 104 PRO A O 1
ATOM 883 N N . GLY A 1 105 ? 7.397 5.252 -18.442 1.00 81.62 105 GLY A N 1
ATOM 884 C CA . GLY A 1 105 ? 7.589 5.171 -16.989 1.00 81.62 105 GLY A CA 1
ATOM 885 C C . GLY A 1 105 ? 8.611 6.188 -16.469 1.00 81.62 105 GLY A C 1
ATOM 886 O O . GLY A 1 105 ? 8.460 6.713 -15.372 1.00 81.62 105 GLY A O 1
ATOM 887 N N . LYS A 1 106 ? 9.603 6.547 -17.294 1.00 87.12 106 LYS A N 1
ATOM 888 C CA . LYS A 1 106 ? 10.653 7.530 -16.975 1.00 87.12 106 LYS A CA 1
ATOM 889 C C . LYS A 1 106 ? 10.135 8.919 -16.607 1.00 87.12 106 LYS A C 1
ATOM 891 O O . LYS A 1 106 ? 10.820 9.636 -15.883 1.00 87.12 106 LYS A O 1
ATOM 896 N N . THR A 1 107 ? 8.967 9.312 -17.113 1.00 88.00 107 THR A N 1
ATOM 897 C CA . THR A 1 107 ? 8.382 10.635 -16.838 1.00 88.00 107 THR A CA 1
ATOM 898 C C . THR A 1 107 ? 7.501 10.638 -15.591 1.00 88.00 107 THR A C 1
ATOM 900 O O . THR A 1 107 ? 7.020 11.692 -15.188 1.00 88.00 107 THR A O 1
ATOM 903 N N . GLN A 1 108 ? 7.252 9.473 -14.991 1.00 88.75 108 GLN A N 1
ATOM 904 C CA . GLN A 1 108 ? 6.382 9.335 -13.829 1.00 88.75 108 GLN A CA 1
ATOM 905 C C . GLN A 1 108 ? 7.186 9.470 -12.537 1.00 88.75 108 GLN A C 1
ATOM 907 O O . GLN A 1 108 ? 8.328 9.015 -12.447 1.00 88.75 108 GLN A O 1
ATOM 912 N N . TRP A 1 109 ? 6.562 10.042 -11.504 1.00 91.12 109 TRP A N 1
ATOM 913 C CA . TRP A 1 109 ? 7.212 10.281 -10.214 1.00 91.12 109 TRP A CA 1
ATOM 914 C C . TRP A 1 109 ? 7.908 9.031 -9.643 1.00 91.12 109 TRP A C 1
ATOM 916 O O . TRP A 1 109 ? 9.101 9.137 -9.369 1.00 91.12 109 TRP A O 1
ATOM 926 N N . PRO A 1 110 ? 7.299 7.825 -9.567 1.00 93.38 110 PRO A N 1
ATOM 927 C CA . PRO A 1 110 ? 7.949 6.665 -8.942 1.00 93.38 110 PRO A CA 1
ATOM 928 C C . PRO A 1 110 ? 9.292 6.248 -9.567 1.00 93.38 110 PRO A C 1
ATOM 930 O O . PRO A 1 110 ? 10.073 5.551 -8.915 1.00 93.38 110 PRO A O 1
ATOM 933 N N . TYR A 1 111 ? 9.613 6.716 -10.780 1.00 93.12 111 TYR A N 1
ATOM 934 C CA . TYR A 1 111 ? 10.912 6.499 -11.418 1.00 93.12 111 TYR A CA 1
ATOM 935 C C . TYR A 1 111 ? 12.086 7.116 -10.644 1.00 93.12 111 TYR A C 1
ATOM 937 O O . TYR A 1 111 ? 13.240 6.722 -10.839 1.00 93.12 111 TYR A O 1
ATOM 945 N N . PHE A 1 112 ? 11.851 8.061 -9.722 1.00 92.31 112 PHE A N 1
ATOM 946 C CA . PHE A 1 112 ? 12.922 8.547 -8.843 1.00 92.31 112 PHE A CA 1
ATOM 947 C C . PHE A 1 112 ? 13.517 7.402 -7.999 1.00 92.31 112 PHE A C 1
ATOM 949 O O . PHE A 1 112 ? 14.729 7.399 -7.777 1.00 92.31 112 PHE A O 1
ATOM 956 N N . PHE A 1 113 ? 12.701 6.412 -7.615 1.00 93.62 113 PHE A N 1
ATOM 957 C CA . PHE A 1 113 ? 13.086 5.276 -6.772 1.00 93.62 113 PHE A CA 1
ATOM 958 C C . PHE A 1 113 ? 13.181 3.957 -7.552 1.00 93.62 113 PHE A C 1
ATOM 960 O O . PHE A 1 113 ? 14.193 3.259 -7.472 1.00 93.62 113 PHE A O 1
ATOM 967 N N . PHE A 1 114 ? 12.160 3.632 -8.345 1.00 93.44 114 PHE A N 1
ATOM 968 C CA . PHE A 1 114 ? 12.099 2.415 -9.151 1.00 93.44 114 PHE A CA 1
ATOM 969 C C . PHE A 1 114 ? 12.664 2.696 -10.547 1.00 93.44 114 PHE A C 1
ATOM 971 O O . PHE A 1 114 ? 11.964 3.185 -11.425 1.00 93.44 114 PHE A O 1
ATOM 978 N N . LYS A 1 115 ? 13.951 2.412 -10.770 1.00 91.31 115 LYS A N 1
ATOM 979 C CA . LYS A 1 115 ? 14.660 2.702 -12.036 1.00 91.31 115 LYS A CA 1
ATOM 980 C C . LYS A 1 115 ? 14.344 1.696 -13.154 1.00 91.31 115 LYS A C 1
ATOM 982 O O . LYS A 1 115 ? 15.229 1.327 -13.919 1.00 91.31 115 LYS A O 1
ATOM 987 N N . ASP A 1 116 ? 13.099 1.246 -13.222 1.00 91.81 116 ASP A N 1
ATOM 988 C CA . ASP A 1 116 ? 12.585 0.280 -14.187 1.00 91.81 116 ASP A CA 1
ATOM 989 C C . ASP A 1 116 ? 11.194 0.729 -14.655 1.00 91.81 116 ASP A C 1
ATOM 991 O O . ASP A 1 116 ? 10.299 0.954 -13.841 1.00 91.81 116 ASP A O 1
ATOM 995 N N . GLU A 1 117 ? 11.010 0.904 -15.965 1.00 90.50 117 GLU A N 1
ATOM 996 C CA . GLU A 1 117 ? 9.785 1.501 -16.518 1.00 90.50 117 GLU A CA 1
ATOM 997 C C . GLU A 1 117 ? 8.547 0.644 -16.267 1.00 90.50 117 GLU A C 1
ATOM 999 O O . GLU A 1 117 ? 7.476 1.175 -15.960 1.00 90.50 117 GLU A O 1
ATOM 1004 N N . TYR A 1 118 ? 8.699 -0.678 -16.369 1.00 89.38 118 TYR A N 1
ATOM 1005 C CA . TYR A 1 118 ? 7.618 -1.607 -16.079 1.00 89.38 118 TYR A CA 1
ATOM 1006 C C . TYR A 1 118 ? 7.205 -1.518 -14.610 1.00 89.38 118 TYR A C 1
ATOM 1008 O O . TYR A 1 118 ? 6.016 -1.394 -14.309 1.00 89.38 118 TYR A O 1
ATOM 1016 N N . THR A 1 119 ? 8.193 -1.496 -13.714 1.00 92.81 119 THR A N 1
ATOM 1017 C CA . THR A 1 119 ? 7.970 -1.370 -12.277 1.00 92.81 119 THR A CA 1
ATOM 1018 C C . THR A 1 119 ? 7.224 -0.100 -11.927 1.00 92.81 119 THR A C 1
ATOM 1020 O O . THR A 1 119 ? 6.244 -0.132 -11.188 1.00 92.81 119 THR A O 1
ATOM 1023 N N . VAL A 1 120 ? 7.630 1.023 -12.510 1.00 93.62 120 VAL A N 1
ATOM 1024 C CA . VAL A 1 120 ? 6.964 2.307 -12.281 1.00 93.62 120 VAL A CA 1
ATOM 1025 C C . VAL A 1 120 ? 5.500 2.281 -12.693 1.00 93.62 120 VAL A C 1
ATOM 1027 O O . VAL A 1 120 ? 4.662 2.822 -11.973 1.00 93.62 120 VAL A O 1
ATOM 1030 N N . TRP A 1 121 ? 5.181 1.646 -13.820 1.00 90.44 121 TRP A N 1
ATOM 1031 C CA . TRP A 1 121 ? 3.808 1.576 -14.305 1.00 90.44 121 TRP A CA 1
ATOM 1032 C C . TRP A 1 121 ? 2.890 0.822 -13.333 1.00 90.44 121 TRP A C 1
ATOM 1034 O O . TRP A 1 121 ? 1.839 1.351 -12.967 1.00 90.44 121 TRP A O 1
ATOM 1044 N N . PHE A 1 122 ? 3.285 -0.363 -12.853 1.00 90.31 122 PHE A N 1
ATOM 1045 C CA . PHE A 1 122 ? 2.426 -1.090 -11.912 1.00 90.31 122 PHE A CA 1
ATOM 1046 C C . PHE A 1 122 ? 2.449 -0.465 -10.511 1.00 90.31 122 PHE A C 1
ATOM 1048 O O . PHE A 1 122 ? 1.422 -0.468 -9.840 1.00 90.31 122 PHE A O 1
ATOM 1055 N N . VAL A 1 123 ? 3.564 0.149 -10.087 1.00 94.75 123 VAL A N 1
ATOM 1056 C CA . VAL A 1 123 ? 3.616 0.944 -8.846 1.00 94.75 123 VAL A CA 1
ATOM 1057 C C . VAL A 1 123 ? 2.578 2.068 -8.888 1.00 94.75 123 VAL A C 1
ATOM 1059 O O . VAL A 1 123 ? 1.877 2.318 -7.909 1.00 94.75 123 VAL A O 1
ATOM 1062 N N . TYR A 1 124 ? 2.420 2.719 -10.038 1.00 92.81 124 TYR A N 1
ATOM 1063 C CA . TYR A 1 124 ? 1.388 3.731 -10.224 1.00 92.81 124 TYR A CA 1
ATOM 1064 C C . TYR A 1 124 ? -0.024 3.134 -10.109 1.00 92.81 124 TYR A C 1
ATOM 1066 O O . TYR A 1 124 ? -0.874 3.695 -9.420 1.00 92.81 124 TYR A O 1
ATOM 1074 N N . GLN A 1 125 ? -0.267 1.963 -10.710 1.00 92.81 125 GLN A N 1
ATOM 1075 C CA . GLN A 1 125 ? -1.538 1.239 -10.583 1.00 92.81 125 GLN A CA 1
ATOM 1076 C C . GLN A 1 125 ? -1.883 0.941 -9.115 1.00 92.81 125 GLN A C 1
ATOM 1078 O O . GLN A 1 125 ? -3.001 1.220 -8.682 1.00 92.81 125 GLN A O 1
ATOM 1083 N N . ILE A 1 126 ? -0.941 0.413 -8.329 1.00 95.38 126 ILE A N 1
ATOM 1084 C CA . ILE A 1 126 ? -1.192 0.087 -6.915 1.00 95.38 126 ILE A CA 1
ATOM 1085 C C . ILE A 1 126 ? -1.355 1.342 -6.048 1.00 95.38 126 ILE A C 1
ATOM 1087 O O . ILE A 1 126 ? -2.176 1.339 -5.135 1.00 95.38 126 ILE A O 1
ATOM 1091 N N . MET A 1 127 ? -0.672 2.451 -6.363 1.00 96.19 127 MET A N 1
ATOM 1092 C CA . MET A 1 127 ? -0.928 3.742 -5.708 1.00 96.19 127 MET A CA 1
ATOM 1093 C C . MET A 1 127 ? -2.378 4.206 -5.923 1.00 96.19 127 MET A C 1
ATOM 1095 O O . MET A 1 127 ? -3.021 4.671 -4.981 1.00 96.19 127 MET A O 1
ATOM 1099 N N . TRP A 1 128 ? -2.924 4.031 -7.130 1.00 95.88 128 TRP A N 1
ATOM 1100 C CA . TRP A 1 128 ? -4.333 4.326 -7.408 1.00 95.88 128 TRP A CA 1
ATOM 1101 C C . TRP A 1 128 ? -5.299 3.349 -6.743 1.00 95.88 128 TRP A C 1
ATOM 1103 O O . TRP A 1 128 ? -6.368 3.774 -6.311 1.00 95.88 128 TRP A O 1
ATOM 1113 N N . GLN A 1 129 ? -4.930 2.074 -6.588 1.00 96.69 129 GLN A N 1
ATOM 1114 C CA . GLN A 1 129 ? -5.710 1.139 -5.770 1.00 96.69 129 GLN A CA 1
ATOM 1115 C C . GLN A 1 129 ? -5.789 1.629 -4.316 1.00 96.69 129 GLN A C 1
ATOM 1117 O O . GLN A 1 129 ? -6.885 1.699 -3.764 1.00 96.69 129 GLN A O 1
ATOM 1122 N N . CYS A 1 130 ? -4.670 2.067 -3.723 1.00 97.75 130 CYS A N 1
ATOM 1123 C CA . CYS A 1 130 ? -4.651 2.667 -2.382 1.00 97.75 130 CYS A CA 1
ATOM 1124 C C . CYS A 1 130 ? -5.552 3.908 -2.285 1.00 97.75 130 CYS A C 1
ATOM 1126 O O . CYS A 1 130 ? -6.328 4.033 -1.336 1.00 97.75 130 CYS A O 1
ATOM 1128 N N . ALA A 1 131 ? -5.495 4.806 -3.274 1.00 97.88 131 ALA A N 1
ATOM 1129 C CA . ALA A 1 131 ? -6.381 5.969 -3.330 1.00 97.88 131 ALA A CA 1
ATOM 1130 C C . ALA A 1 131 ? -7.859 5.551 -3.414 1.00 97.88 131 ALA A C 1
ATOM 1132 O O . ALA A 1 131 ? -8.680 6.047 -2.649 1.00 97.88 131 ALA A O 1
ATOM 1133 N N . CYS A 1 132 ? -8.184 4.580 -4.273 1.00 98.06 132 CYS A N 1
ATOM 1134 C CA . CYS A 1 132 ? -9.532 4.036 -4.423 1.00 98.06 132 CYS A CA 1
ATOM 1135 C C . CYS A 1 132 ? -10.070 3.447 -3.108 1.00 98.06 132 CYS A C 1
ATOM 1137 O O . CYS A 1 132 ? -11.223 3.696 -2.756 1.00 98.06 132 CYS A O 1
ATOM 1139 N N . ILE A 1 133 ? -9.237 2.741 -2.337 1.00 98.12 133 ILE A N 1
ATOM 1140 C CA . ILE A 1 133 ? -9.604 2.204 -1.016 1.00 98.12 133 ILE A CA 1
ATOM 1141 C C . ILE A 1 133 ? -9.975 3.330 -0.049 1.00 98.12 133 ILE A C 1
ATOM 1143 O O . ILE A 1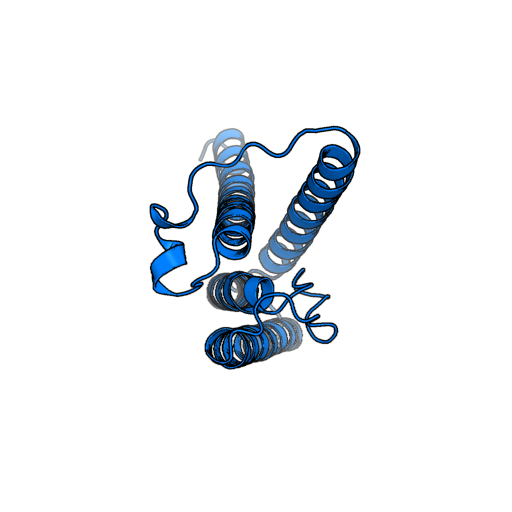 133 ? -11.045 3.291 0.561 1.00 98.12 133 ILE A O 1
ATOM 1147 N N . VAL A 1 134 ? -9.126 4.357 0.067 1.00 97.69 134 VAL A N 1
ATOM 1148 C CA . VAL A 1 134 ? -9.390 5.511 0.946 1.00 97.69 134 VAL A CA 1
ATOM 1149 C C . VAL A 1 134 ? -10.659 6.239 0.510 1.00 97.69 134 VAL A C 1
ATOM 1151 O O . VAL A 1 134 ? -11.529 6.501 1.339 1.00 97.69 134 VAL A O 1
ATOM 1154 N N . SER A 1 135 ? -10.806 6.511 -0.788 1.00 97.88 135 SER A N 1
ATOM 1155 C CA . SER A 1 135 ? -12.003 7.141 -1.348 1.00 97.88 135 SER A CA 1
ATOM 1156 C C . SER A 1 135 ? -13.263 6.321 -1.088 1.00 97.88 135 SER A C 1
ATOM 1158 O O . SER A 1 135 ? -14.285 6.901 -0.746 1.00 97.88 135 SER A O 1
ATOM 1160 N N . THR A 1 136 ? -13.198 4.992 -1.179 1.00 98.19 136 THR A N 1
ATOM 1161 C CA . THR A 1 136 ? -14.340 4.104 -0.902 1.00 98.19 136 THR A CA 1
ATOM 1162 C C . THR A 1 136 ? -14.763 4.185 0.563 1.00 98.19 136 THR A C 1
ATOM 1164 O O . THR A 1 136 ? -15.945 4.345 0.856 1.00 98.19 136 THR A O 1
ATOM 1167 N N . ILE A 1 137 ? -13.808 4.146 1.496 1.00 96.75 137 ILE A N 1
ATOM 1168 C CA . ILE A 1 137 ? -14.093 4.268 2.934 1.00 96.75 137 ILE A CA 1
ATOM 1169 C C . ILE A 1 137 ? -14.714 5.631 3.251 1.00 96.75 137 ILE A C 1
ATOM 1171 O O . ILE A 1 137 ? -15.712 5.706 3.970 1.00 96.75 137 ILE A O 1
ATOM 1175 N N . LEU A 1 138 ? -14.155 6.708 2.692 1.00 96.25 138 LEU A N 1
ATOM 1176 C CA . LEU A 1 138 ? -14.697 8.054 2.863 1.00 96.25 138 LEU A CA 1
ATOM 1177 C C . LEU A 1 138 ? -16.088 8.189 2.236 1.00 96.25 138 LEU A C 1
ATOM 1179 O O . LEU A 1 138 ? -16.969 8.775 2.856 1.00 96.25 138 LEU A O 1
ATOM 1183 N N . ALA A 1 139 ? -16.315 7.616 1.054 1.00 97.62 139 ALA A N 1
ATOM 1184 C CA . ALA A 1 139 ? -17.617 7.629 0.398 1.00 97.62 139 ALA A CA 1
ATOM 1185 C C . ALA A 1 139 ? -18.682 6.927 1.250 1.00 97.62 139 ALA A C 1
ATOM 1187 O O . ALA A 1 139 ? -19.764 7.481 1.436 1.00 97.62 139 ALA A O 1
ATOM 1188 N N . ILE A 1 140 ? -18.370 5.763 1.833 1.00 95.56 140 ILE A N 1
ATOM 1189 C CA . ILE A 1 140 ? -19.268 5.061 2.765 1.00 95.56 140 ILE A CA 1
ATOM 1190 C C . ILE A 1 140 ? -19.572 5.947 3.979 1.00 95.56 140 ILE A C 1
ATOM 1192 O O . ILE A 1 140 ? -20.735 6.130 4.339 1.00 95.56 140 ILE A O 1
ATOM 1196 N N . TYR A 1 141 ? -18.539 6.537 4.585 1.00 93.69 141 TYR A N 1
ATOM 1197 C CA . TYR A 1 141 ? -18.687 7.407 5.751 1.00 93.69 141 TYR A CA 1
ATOM 1198 C C . TYR A 1 141 ? -19.572 8.631 5.471 1.00 93.69 141 TYR A C 1
ATOM 1200 O O . TYR A 1 141 ? -20.509 8.904 6.223 1.00 93.69 141 TYR A O 1
ATOM 1208 N N . PHE A 1 142 ? -19.304 9.359 4.385 1.00 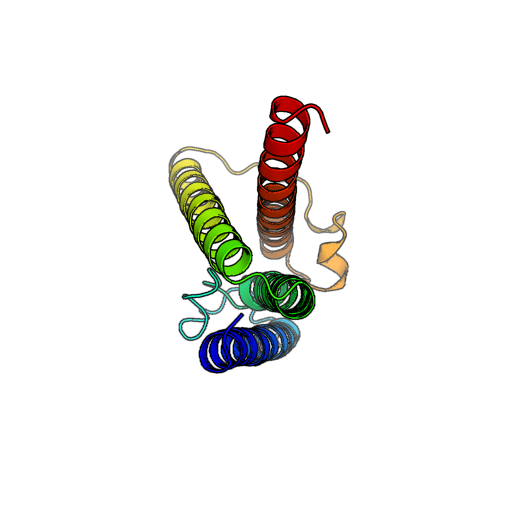95.12 142 PHE A N 1
ATOM 1209 C CA . PHE A 1 142 ? -20.072 10.551 4.027 1.00 95.12 142 PHE A CA 1
ATOM 1210 C C . PHE A 1 142 ? -21.487 10.214 3.557 1.00 95.12 142 PHE A C 1
ATOM 1212 O O . PHE A 1 142 ? -22.407 10.968 3.861 1.00 95.12 142 PHE A O 1
ATOM 1219 N N . SER A 1 143 ? -21.692 9.067 2.905 1.00 96.12 143 SER A N 1
ATOM 1220 C CA . SER A 1 143 ? -23.036 8.596 2.546 1.00 96.12 143 SER A CA 1
ATOM 1221 C C . SER A 1 143 ? -23.872 8.305 3.789 1.00 96.12 143 SER A C 1
ATOM 1223 O O . SER A 1 143 ? -25.031 8.701 3.856 1.00 96.12 143 SER A O 1
ATOM 1225 N N . PHE A 1 144 ? -23.280 7.663 4.802 1.00 93.88 144 PHE A N 1
ATOM 1226 C CA . PHE A 1 144 ? -23.968 7.415 6.067 1.00 93.88 144 PHE A CA 1
ATOM 1227 C C . PHE A 1 144 ? -24.345 8.720 6.773 1.00 93.88 144 PHE A C 1
ATOM 1229 O O . PHE A 1 144 ? -25.488 8.868 7.195 1.00 93.88 144 PHE A O 1
ATOM 1236 N N . LYS A 1 145 ? -23.417 9.683 6.850 1.00 92.94 145 LYS A N 1
ATOM 1237 C CA . LYS A 1 145 ? -23.697 11.008 7.426 1.00 92.94 145 LYS A CA 1
ATOM 1238 C C . LYS A 1 145 ? -24.819 11.743 6.699 1.00 92.94 145 LYS A C 1
ATOM 124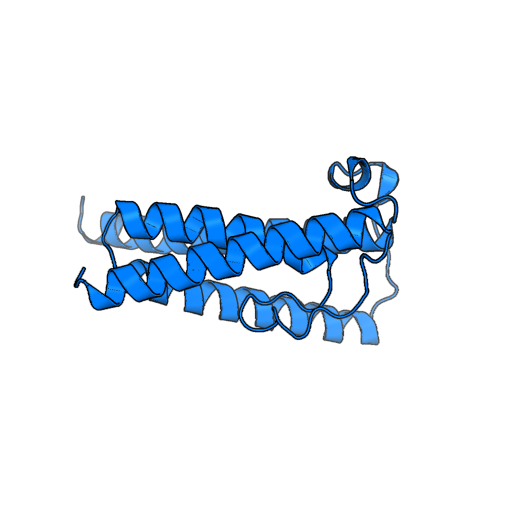0 O O . LYS A 1 145 ? -25.750 12.227 7.339 1.00 92.94 145 LYS A O 1
ATOM 1245 N N . TRP A 1 146 ? -24.763 11.751 5.368 1.00 93.75 146 TRP A N 1
ATOM 1246 C CA . TRP A 1 146 ? -25.787 12.373 4.538 1.00 93.75 146 TRP A CA 1
ATOM 1247 C C . TRP A 1 146 ? -27.172 11.769 4.797 1.00 93.75 146 TRP A C 1
ATOM 1249 O O . TRP A 1 146 ? -28.131 12.505 5.018 1.00 93.75 146 TRP A O 1
ATOM 1259 N N . LEU A 1 147 ? -27.271 10.436 4.849 1.00 95.56 147 LEU A N 1
ATOM 1260 C CA . LEU A 1 147 ? -28.527 9.739 5.139 1.00 95.56 147 LEU A CA 1
ATOM 1261 C C . LEU A 1 147 ? -29.002 9.926 6.586 1.00 95.56 147 LEU A C 1
ATOM 1263 O O . LEU A 1 147 ? -30.206 9.897 6.829 1.00 95.56 147 LEU A O 1
ATOM 1267 N N . SER A 1 148 ? -28.095 10.140 7.544 1.00 93.50 148 SER A N 1
ATOM 1268 C CA . SER A 1 148 ? -28.468 10.440 8.931 1.00 93.50 148 SER A CA 1
ATOM 1269 C C . SER A 1 148 ? -28.830 11.911 9.166 1.00 93.50 148 SER A C 1
ATOM 1271 O O . SER A 1 148 ? -29.126 12.272 10.303 1.00 93.50 148 SER A O 1
ATOM 1273 N N . GLY A 1 149 ? -28.791 12.761 8.132 1.00 85.62 149 GLY A N 1
ATOM 1274 C CA . GLY A 1 149 ? -29.136 14.182 8.232 1.00 85.62 149 GLY A CA 1
ATOM 1275 C C . GLY A 1 149 ? -28.156 15.012 9.069 1.00 85.62 149 GLY A C 1
ATOM 1276 O O . GLY A 1 149 ? -28.550 16.054 9.591 1.00 85.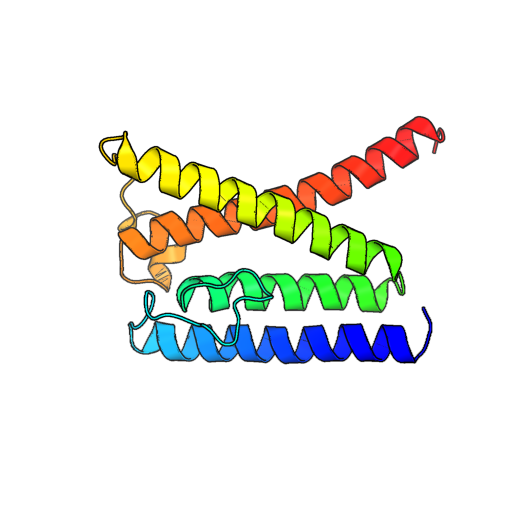62 149 GLY A O 1
ATOM 1277 N N . LEU A 1 150 ? -26.912 14.533 9.220 1.00 58.25 150 LEU A N 1
ATOM 1278 C CA . LEU A 1 150 ? -25.816 15.190 9.947 1.00 58.25 150 LEU A CA 1
ATOM 1279 C C . LEU A 1 150 ? -24.771 15.775 8.996 1.00 58.25 150 LEU A C 1
ATOM 1281 O O . LEU A 1 150 ? -24.408 15.086 8.016 1.00 58.25 150 LEU A O 1
#

Foldseek 3Di:
DDPVLLVVLVVQLVLLLVLQVQLLVCLVVVQFADADVSCVLLLGGGSLSSNVSSVLSNVLSVVCSVVVPSVSVVLLSVLLCVLSVVLVVVVVVCVVPDDDDDDALCVDPCCVRRVDRVSSRVSVVVVVSSVVSVVVSVVVVVVVCVVVVD

Secondary structure (DSSP, 8-state):
--HHHHHHHHHHHHHHHHHHHHHHHHHHTT-SSSB-GGGGGGT--BHHHHHHHHHHHHHHHHHHHHHT-HHHHHHHHHHHHHHHHHHHHHHHHHHHH-------GGGSGGGGT---HHHHHHHHHHHHHHHHHHHHHHHHHHHHHHHTT-